Protein AF-A0AAW6TSL4-F1 (afdb_monomer_lite)

Radius of gyration: 12.96 Å; chains: 1; bounding box: 26×26×40 Å

Secondary structure (DSSP, 8-state):
----EEEETTEEEEEEEEEEEHHHHHHHHHHHHHTT-EEEEEEEEEETTEEEEEEEEEEEGGGHHHHHT-

Foldseek 3Di:
DDFQFDQDPNFTWGKDKDKDAPVCVVVLVVLCVVQVKAWPDKAWDDDPVGTMIITIIIGTPVSVVVSVVD

Organism: NCBI:txid3041253

pLDDT: mean 87.28, std 11.15, range [38.97, 94.88]

Sequence (70 aa):
MEKLIYPINGINYILFEIELPLKLAKKFETRIKVVDGIIQHTKYIENFWNRNVSIKCLIPERNIVRFKNL

Structure (mmCIF, N/CA/C/O backbone):
data_AF-A0AAW6TSL4-F1
#
_entry.id   AF-A0AAW6TSL4-F1
#
loop_
_atom_site.group_PDB
_atom_site.id
_atom_site.type_symbol
_atom_site.label_atom_id
_atom_site.label_alt_id
_atom_site.label_comp_id
_atom_site.label_asym_id
_atom_site.label_entity_id
_atom_site.label_seq_id
_atom_site.pdbx_PDB_ins_code
_atom_site.Cartn_x
_atom_site.Cartn_y
_atom_site.Cartn_z
_atom_site.occupancy
_atom_site.B_iso_or_equiv
_atom_site.auth_seq_id
_atom_site.auth_comp_id
_atom_site.auth_asym_id
_atom_site.auth_atom_id
_atom_site.pdbx_PDB_model_num
ATOM 1 N N . MET A 1 1 ? -12.409 -16.310 -1.513 1.00 38.97 1 MET A N 1
ATOM 2 C CA . MET A 1 1 ? -12.144 -14.873 -1.286 1.00 38.97 1 MET A CA 1
ATOM 3 C C . MET A 1 1 ? -12.276 -14.623 0.204 1.00 38.97 1 MET A C 1
ATOM 5 O O . MET A 1 1 ? -13.388 -14.480 0.692 1.00 38.97 1 MET A O 1
ATOM 9 N N . GLU A 1 2 ? -11.170 -14.696 0.940 1.00 44.34 2 GLU A N 1
ATOM 10 C CA . GLU A 1 2 ? -11.177 -14.474 2.388 1.00 44.34 2 GLU A CA 1
ATOM 11 C C . GLU A 1 2 ? -11.170 -12.974 2.692 1.00 44.34 2 GLU A C 1
ATOM 13 O O . GLU A 1 2 ? -10.479 -12.188 2.042 1.00 44.34 2 GLU A O 1
ATOM 18 N N . LYS A 1 3 ? -11.985 -12.569 3.668 1.00 48.66 3 LYS A N 1
ATOM 19 C CA . LYS A 1 3 ? -12.049 -11.195 4.172 1.00 48.66 3 LYS A CA 1
ATOM 20 C C . LYS A 1 3 ? -10.732 -10.885 4.894 1.00 48.66 3 LYS A C 1
ATOM 22 O O . LYS A 1 3 ? -10.511 -11.356 6.002 1.00 48.66 3 LYS A O 1
ATOM 27 N N . LEU A 1 4 ? -9.866 -10.087 4.275 1.00 68.19 4 LEU A N 1
ATOM 28 C CA . LEU A 1 4 ? -8.550 -9.704 4.802 1.00 68.19 4 LEU A CA 1
ATOM 29 C C . LEU A 1 4 ? -8.644 -8.461 5.705 1.00 68.19 4 LEU A C 1
ATOM 31 O O . LEU A 1 4 ? -7.998 -7.442 5.447 1.00 68.19 4 LEU A O 1
ATOM 35 N N . ILE A 1 5 ? -9.513 -8.518 6.718 1.00 72.12 5 ILE A N 1
ATOM 36 C CA . ILE A 1 5 ? -9.571 -7.483 7.754 1.00 72.12 5 ILE A CA 1
ATOM 37 C C . ILE A 1 5 ? -8.609 -7.888 8.871 1.00 72.12 5 ILE A C 1
ATOM 39 O O . ILE A 1 5 ? -8.808 -8.908 9.526 1.00 72.12 5 ILE A O 1
ATOM 43 N N . TYR A 1 6 ? -7.565 -7.090 9.073 1.00 80.25 6 TYR A N 1
ATOM 44 C CA . TYR A 1 6 ? -6.531 -7.303 10.077 1.00 80.25 6 TYR A CA 1
ATOM 45 C C . TYR A 1 6 ? -6.747 -6.355 11.260 1.00 80.25 6 TYR A C 1
ATOM 47 O O . TYR A 1 6 ? -6.552 -5.147 11.103 1.00 80.25 6 TYR A O 1
ATOM 55 N N . PRO A 1 7 ? -7.132 -6.858 12.444 1.00 83.38 7 PRO A N 1
ATOM 56 C CA . PRO A 1 7 ? -7.172 -6.043 13.647 1.00 83.38 7 PRO A CA 1
ATOM 57 C C . PRO A 1 7 ? -5.742 -5.818 14.156 1.00 83.38 7 PRO A C 1
ATOM 59 O O . PRO A 1 7 ? -5.071 -6.751 14.593 1.00 83.38 7 PRO A O 1
ATOM 62 N N . ILE A 1 8 ? -5.265 -4.576 14.104 1.00 81.56 8 ILE A N 1
ATOM 63 C CA . ILE A 1 8 ? -3.950 -4.168 14.617 1.00 81.56 8 ILE A CA 1
ATOM 64 C C . ILE A 1 8 ? -4.186 -3.046 15.624 1.00 81.56 8 ILE A C 1
ATOM 66 O O . ILE A 1 8 ? -4.743 -2.007 15.275 1.00 81.56 8 ILE A O 1
ATOM 70 N N . ASN A 1 9 ? -3.793 -3.254 16.884 1.00 84.56 9 ASN A N 1
ATOM 71 C CA . ASN A 1 9 ? -3.977 -2.288 17.979 1.00 84.56 9 ASN A CA 1
ATOM 72 C C . ASN A 1 9 ? -5.426 -1.771 18.118 1.00 84.56 9 ASN A C 1
ATOM 74 O O . ASN A 1 9 ? -5.654 -0.592 18.374 1.00 84.56 9 ASN A O 1
ATOM 78 N N . GLY A 1 10 ? -6.417 -2.644 17.905 1.00 85.12 10 GLY A N 1
ATOM 79 C CA . GLY A 1 10 ? -7.840 -2.287 17.981 1.00 85.12 10 GLY A CA 1
ATOM 80 C C . GLY A 1 10 ? -8.385 -1.524 16.768 1.00 85.12 10 GLY A C 1
ATOM 81 O O . GLY A 1 10 ? -9.545 -1.120 16.780 1.00 85.12 10 GLY A O 1
ATOM 82 N N . ILE A 1 11 ? -7.587 -1.339 15.714 1.00 89.94 11 ILE A N 1
ATOM 83 C CA . ILE A 1 11 ? -8.024 -0.747 14.448 1.00 89.94 11 ILE A CA 1
ATOM 84 C C . ILE A 1 11 ? -8.118 -1.853 13.398 1.00 89.94 11 ILE A C 1
ATOM 86 O O . ILE A 1 11 ? -7.171 -2.608 13.187 1.00 89.94 11 ILE A O 1
ATOM 90 N N . ASN A 1 12 ? -9.257 -1.922 12.713 1.00 91.81 12 ASN A N 1
ATOM 91 C CA . ASN A 1 12 ? -9.436 -2.798 11.564 1.00 91.81 12 ASN A CA 1
ATOM 92 C C . ASN A 1 12 ? -8.737 -2.207 10.341 1.00 91.81 12 ASN A C 1
ATOM 94 O O . ASN A 1 12 ? -9.033 -1.082 9.926 1.00 91.81 12 ASN A O 1
ATOM 98 N N . TYR A 1 13 ? -7.842 -2.980 9.740 1.00 92.75 13 TYR A N 1
ATOM 99 C CA . TYR A 1 13 ? -7.187 -2.644 8.485 1.00 92.75 13 TYR A CA 1
ATOM 100 C C . TYR A 1 13 ? -7.653 -3.565 7.370 1.00 9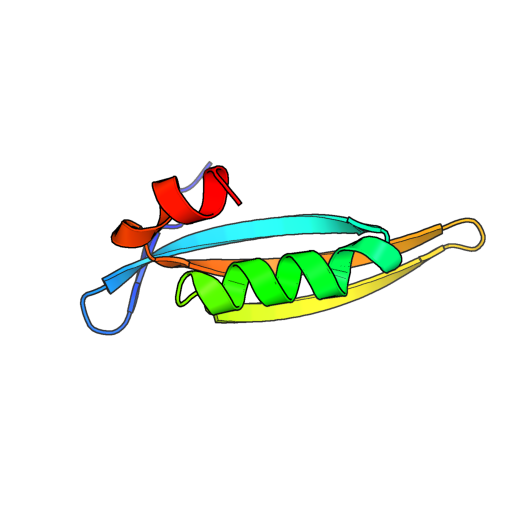2.75 13 TYR A C 1
ATOM 102 O O . TYR A 1 13 ? -7.793 -4.763 7.571 1.00 92.75 13 TYR A O 1
ATOM 110 N N . ILE A 1 14 ? -7.828 -3.017 6.177 1.00 91.38 14 ILE A N 1
ATOM 111 C CA . ILE A 1 14 ? -8.143 -3.771 4.969 1.00 91.38 14 ILE A CA 1
ATOM 112 C C . ILE A 1 14 ? -6.861 -3.912 4.156 1.00 91.38 14 ILE A C 1
ATOM 114 O O . ILE A 1 14 ? -6.178 -2.916 3.897 1.00 91.38 14 ILE A O 1
ATOM 118 N N . LEU A 1 15 ? -6.538 -5.138 3.750 1.00 91.50 15 LEU A N 1
ATOM 119 C CA . LEU A 1 15 ? -5.413 -5.400 2.861 1.00 91.50 15 LEU A CA 1
ATOM 120 C C . LEU A 1 15 ? -5.756 -5.084 1.407 1.00 91.50 15 LEU A C 1
ATOM 122 O O . LEU A 1 15 ? -6.751 -5.566 0.868 1.00 91.50 15 LEU A O 1
ATOM 126 N N . PHE A 1 16 ? -4.869 -4.329 0.774 1.00 89.69 16 PHE A N 1
ATOM 127 C CA . PHE A 1 16 ? -4.870 -4.035 -0.646 1.00 89.69 16 PHE A CA 1
ATOM 128 C C . PHE A 1 16 ? -3.559 -4.492 -1.267 1.00 89.69 16 PHE A C 1
ATOM 130 O O . PHE A 1 16 ? -2.483 -4.351 -0.684 1.00 89.69 16 PHE A O 1
ATOM 137 N N . GLU A 1 17 ? -3.663 -5.004 -2.482 1.00 92.12 17 GLU A N 1
ATOM 138 C CA . GLU A 1 17 ? -2.530 -5.276 -3.349 1.00 92.12 17 GLU A CA 1
ATOM 139 C C . GLU A 1 17 ? -2.871 -4.729 -4.729 1.00 92.12 17 GLU A C 1
ATOM 141 O O . GLU A 1 17 ? -3.965 -4.966 -5.246 1.00 92.12 17 GLU A O 1
ATOM 146 N N . ILE A 1 18 ? -1.976 -3.918 -5.283 1.00 91.38 18 ILE A N 1
ATOM 147 C CA . ILE A 1 18 ? -2.196 -3.263 -6.568 1.00 91.38 18 ILE A CA 1
ATOM 148 C C . ILE A 1 18 ? -0.907 -3.220 -7.372 1.00 91.38 18 ILE A C 1
ATOM 150 O O . ILE A 1 18 ? 0.155 -2.878 -6.855 1.00 91.38 18 ILE A O 1
ATOM 154 N N . GLU A 1 19 ? -1.030 -3.504 -8.663 1.00 93.12 19 GLU A N 1
ATOM 155 C CA . GLU A 1 19 ? 0.031 -3.309 -9.639 1.00 93.12 19 GLU A CA 1
ATOM 156 C C . GLU A 1 19 ? -0.233 -2.049 -10.450 1.00 93.12 19 GLU A C 1
ATOM 158 O O . GLU A 1 19 ? -1.334 -1.828 -10.959 1.00 93.12 19 GLU A O 1
ATOM 163 N N . LEU A 1 20 ? 0.781 -1.202 -10.568 1.00 93.56 20 LEU A N 1
ATOM 164 C CA . LEU A 1 20 ? 0.661 0.070 -11.266 1.00 93.56 20 LEU A CA 1
ATOM 165 C C . LEU A 1 20 ? 2.013 0.516 -11.848 1.00 93.56 20 LEU A C 1
ATOM 167 O O . LEU A 1 20 ? 3.067 0.084 -11.376 1.00 93.56 20 LEU A O 1
ATOM 171 N N . PRO A 1 21 ? 2.022 1.389 -12.871 1.00 93.38 21 PRO A N 1
ATOM 172 C CA . PRO A 1 21 ? 3.258 1.889 -13.465 1.00 93.38 21 PRO A CA 1
ATOM 173 C C . PRO A 1 21 ? 4.143 2.614 -12.448 1.00 93.38 21 PRO A C 1
ATOM 175 O O . PRO A 1 21 ? 3.651 3.428 -11.665 1.00 93.38 21 PRO A O 1
ATOM 178 N N . LEU A 1 22 ? 5.464 2.438 -12.529 1.00 90.94 22 LEU A N 1
ATOM 179 C CA . LEU A 1 22 ? 6.438 3.056 -11.614 1.00 90.94 22 LEU A CA 1
ATOM 180 C C . LEU A 1 22 ? 6.238 4.575 -11.442 1.00 90.94 22 LEU A C 1
ATOM 182 O O . LEU A 1 22 ? 6.377 5.110 -10.344 1.00 90.94 22 LEU A O 1
ATOM 186 N N . LYS A 1 23 ? 5.836 5.272 -12.513 1.00 91.44 23 LYS A N 1
ATOM 187 C CA . LYS A 1 23 ? 5.550 6.719 -12.503 1.00 91.44 23 LYS A CA 1
ATOM 188 C C . LYS A 1 23 ? 4.422 7.112 -11.537 1.00 91.44 23 LYS A C 1
ATOM 190 O O . LYS A 1 23 ? 4.417 8.232 -11.034 1.00 91.44 23 LYS A O 1
ATOM 195 N N . LEU A 1 24 ? 3.470 6.214 -11.281 1.00 92.38 24 LEU A N 1
ATOM 196 C CA . LEU A 1 24 ? 2.328 6.440 -10.391 1.00 92.38 24 LEU A CA 1
ATOM 197 C C . LEU A 1 24 ? 2.573 5.926 -8.964 1.00 92.38 24 LEU A C 1
ATOM 199 O O . LEU A 1 24 ? 1.868 6.354 -8.049 1.00 92.38 24 LEU A O 1
ATOM 203 N N . ALA A 1 25 ? 3.590 5.082 -8.753 1.00 92.06 25 ALA A N 1
ATOM 204 C CA . ALA A 1 25 ? 3.880 4.445 -7.465 1.00 92.06 25 ALA A CA 1
ATOM 205 C C . ALA A 1 25 ? 4.084 5.461 -6.348 1.00 92.06 25 ALA A C 1
ATOM 207 O O . ALA A 1 25 ? 3.398 5.407 -5.332 1.00 92.06 25 ALA A O 1
ATOM 208 N N . LYS A 1 26 ? 4.911 6.482 -6.581 1.00 91.69 26 LYS A N 1
ATOM 209 C CA . LYS A 1 26 ? 5.174 7.527 -5.582 1.00 91.69 26 LYS A CA 1
ATOM 210 C C . LYS A 1 26 ? 3.911 8.297 -5.171 1.00 91.69 26 LYS A C 1
ATOM 212 O O . LYS A 1 26 ? 3.733 8.639 -4.000 1.00 91.69 26 LYS A O 1
ATOM 217 N N . LYS A 1 27 ? 3.013 8.564 -6.129 1.00 93.38 27 LYS A N 1
ATOM 218 C CA . LYS A 1 27 ? 1.726 9.222 -5.855 1.00 93.38 27 LYS A CA 1
ATOM 219 C C . LYS A 1 27 ? 0.820 8.304 -5.035 1.00 93.38 27 LYS A C 1
ATOM 221 O O . LYS A 1 27 ? 0.206 8.764 -4.076 1.00 93.38 27 LYS A O 1
ATOM 226 N N . PHE A 1 28 ? 0.768 7.020 -5.378 1.00 93.50 28 PHE A N 1
ATOM 227 C CA . PHE A 1 28 ? -0.019 6.030 -4.648 1.00 93.50 28 PHE A CA 1
ATOM 228 C C . PHE A 1 28 ? 0.484 5.827 -3.209 1.00 93.50 28 PHE A C 1
ATOM 230 O O . PHE A 1 28 ? -0.307 5.920 -2.274 1.00 93.50 28 PHE A O 1
ATOM 237 N N . GLU A 1 29 ? 1.794 5.679 -3.005 1.00 92.81 29 GLU A N 1
ATOM 238 C CA . GLU A 1 29 ? 2.405 5.589 -1.670 1.00 92.81 29 GLU A CA 1
ATOM 239 C C . GLU A 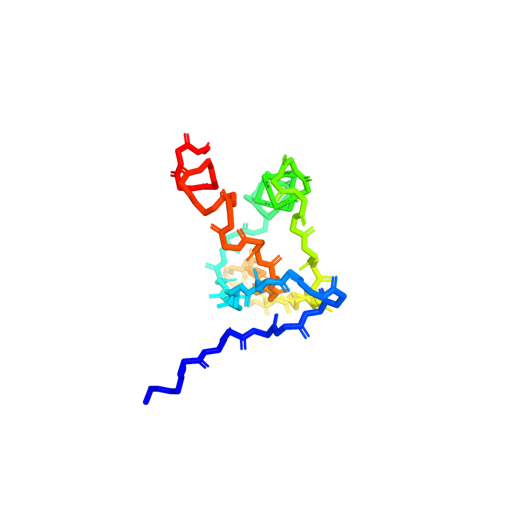1 29 ? 2.090 6.811 -0.803 1.00 92.81 29 GLU A C 1
ATOM 241 O O . GLU A 1 29 ? 1.805 6.688 0.388 1.00 92.81 29 GLU A O 1
ATOM 246 N N . THR A 1 30 ? 2.089 8.002 -1.405 1.00 94.25 30 THR A N 1
ATOM 247 C CA . THR A 1 30 ? 1.718 9.236 -0.702 1.00 94.25 30 THR A CA 1
ATOM 248 C C . THR A 1 30 ? 0.253 9.201 -0.264 1.00 94.25 30 THR A C 1
ATOM 250 O O . THR A 1 30 ? -0.046 9.535 0.880 1.00 94.25 30 THR A O 1
ATOM 253 N N . ARG A 1 31 ? -0.663 8.743 -1.130 1.00 93.94 31 ARG A N 1
ATOM 254 C CA . ARG A 1 31 ? -2.087 8.591 -0.781 1.00 93.94 31 ARG A CA 1
ATOM 255 C C . ARG A 1 31 ? -2.292 7.613 0.371 1.00 93.94 31 ARG A C 1
ATOM 257 O O . ARG A 1 31 ? -3.071 7.926 1.263 1.00 93.94 31 ARG A O 1
ATOM 264 N N . ILE A 1 32 ? -1.571 6.487 0.378 1.00 94.25 32 ILE A N 1
ATOM 265 C CA . ILE A 1 32 ? -1.598 5.514 1.483 1.00 94.25 32 ILE A CA 1
ATOM 266 C C . ILE A 1 32 ? -1.211 6.204 2.797 1.00 94.25 32 ILE A C 1
ATOM 268 O O . I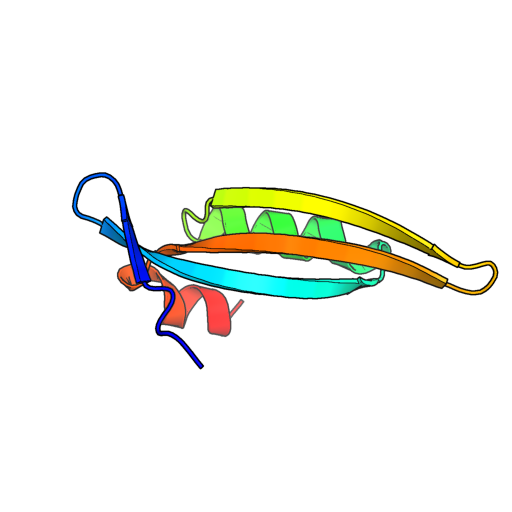LE A 1 32 ? -1.936 6.095 3.781 1.00 94.25 32 ILE A O 1
ATOM 272 N N . LYS A 1 33 ? -0.115 6.972 2.807 1.00 93.69 33 LYS A N 1
ATOM 273 C CA . LYS A 1 33 ? 0.349 7.681 4.012 1.00 93.69 33 LYS A CA 1
ATOM 274 C C . LYS A 1 33 ? -0.642 8.740 4.504 1.00 93.69 33 LYS A C 1
ATOM 276 O O . LYS A 1 33 ? -0.838 8.864 5.705 1.00 93.69 33 LYS A O 1
ATOM 281 N N . VAL A 1 34 ? -1.296 9.472 3.597 1.00 94.75 34 VAL A N 1
ATOM 282 C CA . VAL A 1 34 ? -2.296 10.511 3.939 1.00 94.75 34 VAL A CA 1
ATOM 283 C C . VAL A 1 34 ? -3.518 9.941 4.672 1.00 94.75 34 VAL A C 1
ATOM 285 O O . VAL A 1 34 ? -4.193 10.672 5.398 1.00 94.75 34 VAL A O 1
ATOM 288 N N . VAL A 1 35 ? -3.818 8.655 4.483 1.00 94.12 35 VAL A N 1
ATOM 289 C CA . VAL A 1 35 ? -4.953 7.975 5.125 1.00 94.12 35 VAL A CA 1
ATOM 290 C C . VAL A 1 35 ? -4.536 7.073 6.289 1.00 94.12 35 VAL A C 1
ATOM 292 O O . VAL A 1 35 ? -5.293 6.176 6.660 1.00 94.12 35 VAL A O 1
ATOM 295 N N . ASP A 1 36 ? -3.351 7.300 6.862 1.00 92.88 36 ASP A N 1
ATOM 296 C CA . ASP A 1 36 ? -2.755 6.481 7.929 1.00 92.88 36 ASP A CA 1
ATOM 297 C C . ASP A 1 36 ? -2.605 4.997 7.543 1.00 92.88 36 ASP A C 1
ATOM 299 O O . ASP A 1 36 ? -2.694 4.091 8.376 1.00 92.88 36 ASP A O 1
ATOM 303 N N . GLY A 1 37 ? -2.423 4.738 6.248 1.00 92.31 37 GLY A N 1
ATOM 304 C CA . GLY A 1 37 ? -2.171 3.411 5.718 1.00 92.31 37 GLY A CA 1
ATOM 305 C C . GLY A 1 37 ? -0.730 2.959 5.934 1.00 92.31 37 GLY A C 1
ATOM 306 O O . GLY A 1 37 ? 0.201 3.761 6.011 1.00 92.31 37 GLY A O 1
ATOM 307 N N . ILE A 1 38 ? -0.543 1.644 5.988 1.00 93.44 38 ILE A N 1
ATOM 308 C CA . ILE A 1 38 ? 0.747 0.994 6.217 1.00 93.44 38 ILE A CA 1
ATOM 309 C C . ILE A 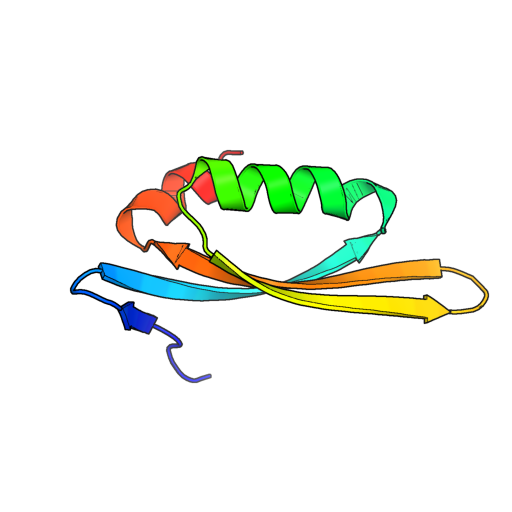1 38 ? 1.158 0.281 4.932 1.00 93.44 38 ILE A C 1
ATOM 311 O O . ILE A 1 38 ? 0.442 -0.588 4.442 1.00 93.44 38 ILE A O 1
ATOM 315 N N . ILE A 1 39 ? 2.322 0.618 4.383 1.00 94.38 39 ILE A N 1
ATOM 316 C CA . ILE A 1 39 ? 2.905 -0.122 3.259 1.00 94.38 39 ILE A CA 1
ATOM 317 C C . ILE A 1 39 ? 3.615 -1.346 3.839 1.00 94.38 39 ILE A C 1
ATOM 319 O O . ILE A 1 39 ? 4.533 -1.198 4.641 1.00 94.38 39 ILE A O 1
ATOM 323 N N . GLN A 1 40 ? 3.183 -2.544 3.452 1.00 92.38 40 GLN A N 1
ATOM 324 C CA . GLN A 1 40 ? 3.805 -3.793 3.896 1.00 92.38 40 GLN A CA 1
ATOM 325 C C . GLN A 1 40 ? 4.965 -4.193 2.988 1.00 92.38 40 GLN A C 1
ATOM 327 O O . GLN A 1 40 ? 6.010 -4.624 3.469 1.00 92.38 40 GLN A O 1
ATOM 332 N N . HIS A 1 41 ? 4.770 -4.088 1.672 1.00 92.19 41 HIS A N 1
ATOM 333 C CA . HIS A 1 41 ? 5.753 -4.532 0.694 1.00 92.19 41 HIS A CA 1
ATOM 334 C C . HIS A 1 41 ? 5.608 -3.773 -0.626 1.00 92.19 41 HIS A C 1
ATOM 336 O O . HIS A 1 41 ? 4.492 -3.504 -1.070 1.00 92.19 41 HIS A O 1
ATOM 342 N N . THR A 1 42 ? 6.741 -3.493 -1.267 1.00 92.50 42 THR A N 1
ATOM 343 C CA . THR A 1 42 ? 6.819 -2.896 -2.603 1.00 92.50 42 THR A CA 1
ATOM 344 C C . THR A 1 42 ? 7.725 -3.774 -3.459 1.00 92.50 42 THR A C 1
ATOM 346 O O . THR A 1 42 ? 8.909 -3.923 -3.155 1.00 92.50 42 THR A O 1
ATOM 349 N N . LYS A 1 43 ? 7.177 -4.358 -4.526 1.00 93.25 43 LYS A N 1
ATOM 350 C CA . LYS A 1 43 ? 7.888 -5.243 -5.455 1.00 93.25 43 LYS A CA 1
ATOM 351 C C . LYS A 1 43 ? 7.992 -4.586 -6.826 1.00 93.25 43 LYS A C 1
ATOM 353 O O . LYS A 1 43 ? 6.979 -4.310 -7.464 1.00 93.25 43 LYS A O 1
ATOM 358 N N . TYR A 1 44 ? 9.215 -4.374 -7.297 1.00 90.06 44 TYR A N 1
ATOM 359 C CA . TYR A 1 44 ? 9.470 -3.876 -8.647 1.00 90.06 44 TYR A CA 1
ATOM 360 C C . TYR A 1 44 ? 9.326 -5.017 -9.653 1.00 90.06 44 TYR A C 1
ATOM 362 O O . TYR A 1 44 ? 9.906 -6.089 -9.482 1.00 90.06 44 TYR A O 1
ATOM 370 N N . ILE A 1 45 ? 8.524 -4.783 -10.687 1.00 88.94 45 ILE A N 1
ATOM 371 C CA . ILE A 1 45 ? 8.279 -5.717 -11.781 1.00 88.94 45 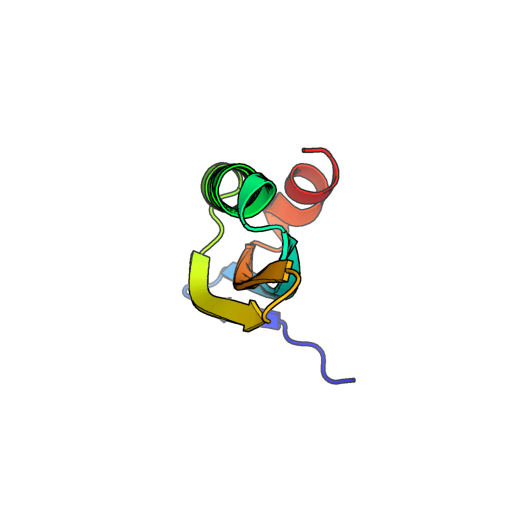ILE A CA 1
ATOM 372 C C . ILE A 1 45 ? 8.850 -5.056 -13.034 1.00 88.94 45 ILE A C 1
ATOM 374 O O . ILE A 1 45 ? 8.199 -4.225 -13.675 1.00 88.94 45 ILE A O 1
ATOM 378 N N . GLU A 1 46 ? 10.105 -5.378 -13.341 1.00 79.81 46 GLU A N 1
ATOM 379 C CA . GLU A 1 46 ? 10.776 -4.903 -14.548 1.00 79.81 46 GLU A CA 1
ATOM 380 C C . GLU A 1 46 ? 10.658 -5.949 -15.653 1.0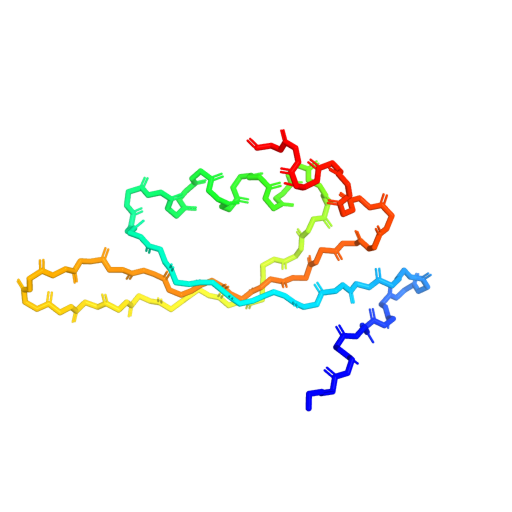0 79.81 46 GLU A C 1
ATOM 382 O O . GLU A 1 46 ? 11.263 -7.016 -15.591 1.00 79.81 46 GLU A O 1
ATOM 387 N N . ASN A 1 47 ? 9.889 -5.609 -16.684 1.00 79.19 47 ASN A N 1
ATOM 388 C CA . ASN A 1 47 ? 9.889 -6.312 -17.958 1.00 79.19 47 ASN A CA 1
ATOM 389 C C . ASN A 1 47 ? 10.537 -5.405 -19.010 1.00 79.19 47 ASN A C 1
ATOM 391 O O . ASN A 1 47 ? 10.470 -4.180 -18.900 1.00 79.19 47 ASN A O 1
ATOM 395 N N . PHE A 1 48 ? 11.102 -5.994 -20.069 1.00 71.50 48 PHE A N 1
ATOM 396 C CA . PHE A 1 48 ? 11.805 -5.273 -21.147 1.00 71.50 48 PHE A CA 1
ATOM 397 C C . PHE A 1 48 ? 11.012 -4.075 -21.713 1.00 71.50 48 PHE A C 1
ATOM 399 O O . PHE A 1 48 ? 11.590 -3.081 -22.138 1.00 71.50 48 PHE A O 1
ATOM 406 N N . TRP A 1 49 ? 9.679 -4.149 -21.656 1.00 70.88 49 TRP A N 1
ATOM 407 C CA . TRP A 1 49 ? 8.754 -3.149 -22.187 1.00 70.88 49 TRP A CA 1
ATOM 408 C C . TRP A 1 49 ? 8.050 -2.291 -21.129 1.00 70.88 49 TRP A C 1
ATOM 410 O O . TRP A 1 49 ? 7.478 -1.268 -21.487 1.00 70.88 49 TRP A O 1
ATOM 420 N N . ASN A 1 50 ? 8.063 -2.675 -19.846 1.00 76.69 50 ASN A N 1
ATOM 421 C CA . ASN A 1 50 ? 7.283 -1.996 -18.807 1.00 76.69 50 ASN A CA 1
ATOM 422 C C . ASN A 1 50 ? 7.959 -2.046 -17.435 1.00 76.69 50 ASN A C 1
ATOM 424 O O . ASN A 1 50 ? 8.404 -3.096 -16.978 1.00 76.69 50 ASN A O 1
ATOM 428 N N . ARG A 1 51 ? 7.949 -0.898 -16.748 1.00 87.25 51 ARG A N 1
ATOM 429 C CA . ARG A 1 51 ? 8.356 -0.769 -15.344 1.00 87.25 51 ARG A CA 1
ATOM 430 C C . ARG A 1 51 ? 7.113 -0.606 -14.484 1.00 87.25 51 ARG A C 1
ATOM 432 O O . ARG A 1 51 ? 6.595 0.509 -14.348 1.00 87.25 51 ARG A O 1
ATOM 439 N N . ASN A 1 52 ? 6.645 -1.710 -13.921 1.00 92.69 52 ASN A N 1
ATOM 440 C CA . ASN A 1 52 ? 5.523 -1.732 -12.993 1.00 92.69 52 ASN A CA 1
ATOM 441 C C . ASN A 1 52 ? 6.018 -1.966 -11.568 1.00 92.69 52 ASN A C 1
ATOM 443 O O . ASN A 1 52 ? 7.143 -2.404 -11.331 1.00 92.69 52 ASN A O 1
ATOM 447 N N . VAL A 1 53 ? 5.164 -1.647 -10.608 1.00 93.00 53 VAL A N 1
ATOM 448 C CA . VAL A 1 53 ? 5.398 -1.886 -9.190 1.00 93.00 53 VAL A CA 1
ATOM 449 C C . VAL A 1 53 ? 4.130 -2.492 -8.611 1.00 93.00 53 VAL A C 1
ATOM 451 O O . VAL A 1 53 ? 3.046 -1.945 -8.811 1.00 93.00 53 VAL A O 1
ATOM 454 N N . SER A 1 54 ? 4.276 -3.609 -7.903 1.00 93.88 54 SER A N 1
ATOM 455 C CA . SER A 1 54 ? 3.235 -4.149 -7.034 1.00 93.88 54 SER A CA 1
ATOM 456 C C . SER A 1 54 ? 3.418 -3.589 -5.628 1.00 93.88 54 SER A C 1
ATOM 458 O O . SER A 1 54 ? 4.510 -3.675 -5.060 1.00 93.88 54 SER A O 1
ATOM 460 N N . ILE A 1 55 ? 2.372 -2.985 -5.073 1.00 94.81 55 ILE A N 1
ATOM 461 C CA . ILE A 1 55 ? 2.365 -2.424 -3.721 1.00 94.81 55 ILE A CA 1
ATOM 462 C C . ILE A 1 55 ? 1.308 -3.154 -2.905 1.00 94.81 55 ILE A C 1
ATOM 464 O O . ILE A 1 55 ? 0.125 -3.140 -3.247 1.00 94.81 55 ILE A O 1
ATOM 468 N N . LYS A 1 56 ? 1.746 -3.733 -1.788 1.00 94.88 56 LYS A N 1
ATOM 469 C CA . LYS A 1 56 ? 0.899 -4.352 -0.774 1.00 94.88 56 LYS A CA 1
ATOM 470 C C . LYS A 1 56 ? 0.792 -3.424 0.429 1.00 94.88 56 LYS A C 1
ATOM 472 O O . LYS A 1 56 ? 1.808 -3.060 1.030 1.00 94.88 56 LYS A O 1
ATOM 477 N N . CYS A 1 57 ? -0.423 -3.034 0.791 1.00 93.81 57 CYS A N 1
ATOM 478 C CA . CYS A 1 57 ? -0.668 -2.082 1.867 1.00 93.81 57 CYS A CA 1
ATOM 479 C C . CYS A 1 57 ? -1.920 -2.404 2.683 1.00 93.81 57 CYS A C 1
ATOM 481 O O . CYS A 1 57 ? -2.832 -3.089 2.238 1.00 93.81 57 CYS A O 1
ATOM 483 N N . LEU A 1 58 ? -1.952 -1.883 3.902 1.00 93.75 58 LEU A N 1
ATOM 484 C CA . LEU A 1 58 ? -3.070 -1.945 4.825 1.00 93.75 58 LEU A CA 1
ATOM 485 C C . LEU A 1 58 ? -3.673 -0.551 4.959 1.00 93.75 58 LEU A C 1
ATOM 487 O O . LEU A 1 58 ? -2.960 0.395 5.292 1.00 93.75 58 LEU A O 1
ATOM 491 N N . ILE A 1 59 ? -4.977 -0.419 4.747 1.00 93.88 59 ILE A N 1
ATOM 492 C CA . ILE A 1 59 ? -5.698 0.849 4.906 1.00 93.88 59 ILE A CA 1
ATOM 493 C C . ILE A 1 59 ? -6.665 0.723 6.085 1.00 93.88 59 ILE A C 1
ATOM 495 O O . ILE A 1 59 ? -7.438 -0.236 6.108 1.00 93.88 59 ILE A O 1
ATOM 499 N N . PRO A 1 60 ? -6.663 1.656 7.055 1.00 93.00 60 PRO A N 1
ATOM 500 C CA . PRO A 1 60 ? -7.642 1.646 8.133 1.00 93.00 60 PRO A CA 1
ATOM 501 C C . PRO A 1 60 ? -9.059 1.705 7.565 1.00 93.00 60 PRO A C 1
ATOM 503 O O . PRO A 1 60 ? -9.372 2.592 6.768 1.00 93.00 60 PRO A O 1
ATOM 506 N N . GLU A 1 61 ? -9.938 0.817 8.022 1.00 91.19 61 GLU A N 1
ATOM 507 C CA . GLU A 1 61 ? -11.336 0.755 7.584 1.00 91.19 61 GLU A CA 1
ATOM 508 C C . GLU A 1 61 ? -12.035 2.115 7.751 1.00 91.19 61 GLU A C 1
ATOM 510 O O . GLU A 1 61 ? -12.695 2.598 6.834 1.00 91.19 61 GLU A O 1
ATOM 515 N N . ARG A 1 62 ? -11.773 2.811 8.867 1.00 91.38 62 ARG A N 1
ATOM 516 C CA . ARG A 1 62 ? -12.296 4.161 9.150 1.00 91.38 62 ARG A CA 1
ATOM 517 C C . ARG A 1 62 ? -11.950 5.217 8.090 1.00 91.38 62 ARG A C 1
ATOM 519 O O . ARG A 1 62 ? -12.676 6.193 7.944 1.00 91.38 62 ARG A O 1
ATOM 526 N N . ASN A 1 63 ? -10.858 5.026 7.348 1.00 93.31 63 ASN A N 1
ATOM 527 C CA . ASN A 1 63 ? -10.358 5.979 6.357 1.00 93.31 63 ASN A CA 1
ATOM 528 C C . ASN A 1 63 ? -10.602 5.515 4.910 1.00 93.31 63 ASN A C 1
ATOM 530 O O . ASN A 1 63 ? -10.162 6.187 3.972 1.00 93.31 63 ASN A O 1
ATOM 534 N N . ILE A 1 64 ? -11.320 4.406 4.691 1.00 88.38 64 ILE A N 1
ATOM 535 C CA . ILE A 1 64 ? -11.457 3.810 3.355 1.00 88.38 64 ILE A CA 1
ATOM 536 C C . ILE A 1 64 ? -12.170 4.727 2.353 1.00 88.38 64 ILE A C 1
ATOM 538 O O . ILE A 1 64 ? -11.768 4.831 1.194 1.00 88.38 64 ILE A O 1
ATOM 542 N N . VAL A 1 65 ? -13.194 5.455 2.808 1.00 88.69 65 VAL A N 1
ATOM 543 C CA . VAL A 1 65 ? -13.938 6.409 1.973 1.00 88.69 65 VAL A CA 1
ATOM 544 C C . VAL A 1 65 ? -13.020 7.542 1.517 1.00 88.69 65 VAL A C 1
ATOM 546 O O . VAL A 1 65 ? -13.032 7.927 0.349 1.00 88.69 65 VAL A O 1
ATOM 549 N N . ARG A 1 66 ? -12.164 8.033 2.420 1.00 90.19 66 ARG A N 1
ATOM 550 C CA . ARG A 1 66 ? -11.170 9.063 2.107 1.00 90.19 66 ARG A CA 1
ATOM 551 C C . ARG A 1 66 ? -10.129 8.545 1.118 1.00 90.19 66 ARG A C 1
ATOM 553 O O . ARG A 1 66 ? -9.784 9.265 0.192 1.00 90.19 66 ARG A O 1
ATOM 560 N N . PHE A 1 67 ? -9.678 7.301 1.275 1.00 88.31 67 PHE A N 1
ATOM 561 C CA . PHE A 1 67 ? -8.733 6.669 0.353 1.00 88.31 67 PHE A CA 1
ATOM 562 C C . PHE A 1 67 ? -9.293 6.546 -1.070 1.00 88.31 67 PHE A C 1
ATOM 564 O O . PHE A 1 67 ? -8.581 6.838 -2.027 1.00 88.31 67 PHE A O 1
ATOM 571 N N . LYS A 1 68 ? -10.576 6.185 -1.211 1.00 84.75 68 LYS A N 1
ATOM 572 C CA . LYS A 1 68 ? -11.255 6.084 -2.513 1.00 84.75 68 LYS A CA 1
ATOM 573 C C . LYS A 1 68 ? -11.372 7.431 -3.240 1.00 84.75 68 LYS A C 1
ATOM 575 O O . LYS A 1 68 ? -11.332 7.459 -4.465 1.00 84.75 68 LYS A O 1
ATOM 580 N N . ASN A 1 69 ? -11.532 8.524 -2.497 1.00 83.50 69 ASN A N 1
ATOM 581 C CA . ASN A 1 69 ? -11.774 9.858 -3.057 1.00 83.50 69 ASN A CA 1
ATOM 582 C C . ASN A 1 69 ? -10.489 10.644 -3.392 1.00 83.50 69 ASN A C 1
ATOM 584 O O . ASN A 1 69 ? -10.587 11.776 -3.863 1.00 83.50 69 ASN A O 1
ATOM 588 N N . LEU A 1 70 ? -9.302 10.078 -3.136 1.00 77.62 70 LEU A N 1
ATOM 589 C CA . LEU A 1 70 ? -7.998 10.695 -3.419 1.00 77.62 70 LEU A CA 1
ATOM 590 C C . LEU A 1 70 ? -7.479 10.368 -4.818 1.00 77.62 70 LEU A C 1
ATOM 592 O O . LEU A 1 70 ? -6.810 11.252 -5.405 1.00 77.62 70 LEU A O 1
#